Protein AF-G5KD10-F1 (afdb_monomer_lite)

Secondary structure (DSSP, 8-state):
--EEEESEETTTTEE--S--TTEEEEP------SSSHHHHHHHHHHHHHHHTT--TT-SEEEE-S-THHHHHHHHHHHTT-TT-EEEEPEEEEE-S-SSTT----TT-HHHHHHHHHHTTT-EEEEE-TTSPTT-EETTEEE---HHHHHHH-SEEEESS--GGGGGGGGGEE---SS---

InterPro domains:
  IPR014027 UDP-glucose/GDP-mannose dehydrogenase, C-terminal [PF03720] (93-168)
  IPR014027 UDP-glucose/GDP-mannose dehydrogenase, C-terminal [SM00984] (92-180)
  IPR036220 UDP-glucose/GDP-mannose dehydrogenase, C-terminal domain superfamily [SSF52413] (90-181)

Structure (mmCIF, N/CA/C/O backbone):
data_AF-G5KD10-F1
#
_entry.id   AF-G5KD10-F1
#
loop_
_atom_site.group_PDB
_atom_site.id
_atom_site.type_symbol
_atom_site.label_atom_id
_atom_site.label_alt_id
_atom_site.label_comp_id
_atom_site.label_asym_id
_atom_site.label_entity_id
_atom_site.label_seq_id
_atom_site.pdbx_PDB_ins_code
_atom_site.Cartn_x
_atom_site.Cartn_y
_atom_site.Cartn_z
_atom_site.occupancy
_atom_site.B_iso_or_equiv
_atom_site.auth_seq_id
_atom_site.auth_comp_id
_atom_site.auth_asym_id
_atom_site.auth_atom_id
_atom_site.pdbx_PDB_model_num
ATOM 1 N N . MET A 1 1 ? -12.403 -15.294 8.204 1.00 81.19 1 MET A N 1
ATOM 2 C CA . MET A 1 1 ? -11.644 -14.064 7.875 1.00 81.19 1 MET A CA 1
ATOM 3 C C . MET A 1 1 ? -12.345 -12.874 8.513 1.00 81.19 1 MET A C 1
ATOM 5 O O . MET A 1 1 ? -13.538 -12.724 8.297 1.00 81.19 1 MET A O 1
ATOM 9 N N . SER A 1 2 ? -11.637 -12.056 9.295 1.00 90.06 2 SER A N 1
ATOM 10 C CA . SER A 1 2 ? -12.196 -10.859 9.950 1.00 90.06 2 SER A CA 1
ATOM 11 C C . SER A 1 2 ? -11.632 -9.597 9.301 1.00 90.06 2 SER A C 1
ATOM 13 O O . SER A 1 2 ? -10.422 -9.494 9.115 1.00 90.06 2 SER A O 1
ATOM 15 N N . VAL A 1 3 ? -12.483 -8.622 8.967 1.00 91.38 3 VAL A N 1
ATOM 16 C CA . VAL A 1 3 ? -12.063 -7.360 8.338 1.00 91.38 3 VAL A CA 1
ATOM 17 C C . VAL A 1 3 ? -12.277 -6.196 9.296 1.00 91.38 3 VAL A C 1
ATOM 19 O O . VAL A 1 3 ? -13.398 -5.739 9.514 1.00 91.38 3 VAL A O 1
ATOM 22 N N . PHE A 1 4 ? -11.189 -5.660 9.841 1.00 92.62 4 PHE A N 1
ATOM 23 C CA . PHE A 1 4 ? -11.236 -4.455 10.662 1.00 92.62 4 PHE A CA 1
ATOM 24 C C . PHE A 1 4 ? -11.225 -3.208 9.774 1.00 92.62 4 PHE A C 1
ATOM 26 O O . PHE A 1 4 ? -10.320 -3.007 8.968 1.00 92.62 4 PHE A O 1
ATOM 33 N N . SER A 1 5 ? -12.228 -2.339 9.915 1.00 91.88 5 SER A N 1
ATOM 34 C CA . SER A 1 5 ? -12.336 -1.117 9.108 1.00 91.88 5 SER A CA 1
ATOM 35 C C . SER A 1 5 ? -12.814 0.063 9.944 1.00 91.88 5 SER A C 1
ATOM 37 O O . SER A 1 5 ? -13.521 -0.104 10.933 1.00 91.88 5 SER A O 1
ATOM 39 N N . SER A 1 6 ? -12.443 1.280 9.557 1.00 91.88 6 SER A N 1
ATOM 40 C CA . SER A 1 6 ? -12.951 2.489 10.207 1.00 91.88 6 SER A CA 1
ATOM 41 C C . SER A 1 6 ? -14.457 2.650 9.948 1.00 91.88 6 SER A C 1
ATOM 43 O O . SER A 1 6 ? -14.947 2.458 8.825 1.00 91.88 6 SER A O 1
ATOM 45 N N . ASP A 1 7 ? -15.192 3.050 10.989 1.00 94.06 7 ASP A N 1
ATOM 46 C CA . ASP A 1 7 ? -16.590 3.480 10.888 1.00 94.06 7 ASP A CA 1
ATOM 47 C C . ASP A 1 7 ? -16.755 4.785 10.092 1.00 94.06 7 ASP A C 1
ATOM 49 O O . ASP A 1 7 ? -17.872 5.130 9.720 1.00 94.06 7 ASP A O 1
ATOM 53 N N . PHE A 1 8 ? -15.673 5.506 9.792 1.00 93.50 8 PHE A N 1
ATOM 54 C CA . PHE A 1 8 ? -15.666 6.755 9.041 1.00 93.50 8 PHE A CA 1
ATOM 55 C C . PHE A 1 8 ? -15.058 6.562 7.646 1.00 93.50 8 PHE A C 1
ATOM 57 O O . PHE A 1 8 ? -13.920 6.132 7.471 1.00 93.50 8 PHE A O 1
ATOM 64 N N . ARG A 1 9 ? -15.808 6.918 6.600 1.00 88.75 9 ARG A N 1
ATOM 65 C CA . ARG A 1 9 ? -15.369 6.769 5.207 1.00 88.75 9 ARG A CA 1
ATOM 66 C C . ARG A 1 9 ? -14.466 7.931 4.805 1.00 88.75 9 ARG A C 1
ATOM 68 O O . ARG A 1 9 ? -14.931 9.059 4.669 1.00 88.75 9 ARG A O 1
ATOM 75 N N . HIS A 1 10 ? -13.195 7.644 4.526 1.00 82.75 10 HIS A N 1
ATOM 76 C CA . HIS A 1 10 ? -12.193 8.655 4.168 1.00 82.75 10 HIS A CA 1
ATOM 77 C C . HIS A 1 10 ? -12.502 9.441 2.886 1.00 82.75 10 HIS A C 1
ATOM 79 O O . HIS A 1 10 ? -12.165 10.624 2.830 1.00 82.75 10 HIS A O 1
ATOM 85 N N . ILE A 1 11 ? -13.131 8.802 1.890 1.00 81.25 11 ILE A N 1
ATOM 86 C CA . ILE A 1 11 ? -13.514 9.425 0.611 1.00 81.25 11 ILE A CA 1
ATOM 87 C C . ILE A 1 11 ? -14.836 10.185 0.772 1.00 81.25 11 ILE A C 1
ATOM 89 O O . ILE A 1 11 ? -14.880 11.389 0.564 1.00 81.25 11 ILE A O 1
ATOM 93 N N . LYS A 1 12 ? -15.894 9.505 1.237 1.00 89.31 12 LYS A N 1
ATOM 94 C CA . LYS A 1 12 ? -17.251 10.073 1.379 1.00 89.31 12 LYS A CA 1
ATOM 95 C C . LYS A 1 12 ? -17.443 10.998 2.594 1.00 89.31 12 LYS A C 1
ATOM 97 O O . LYS A 1 12 ? -18.571 11.408 2.845 1.00 89.31 12 LYS A O 1
ATOM 102 N N . LYS A 1 13 ? -16.404 11.218 3.410 1.00 89.19 13 LYS A N 1
ATOM 103 C CA . LYS A 1 13 ? -16.403 12.035 4.646 1.00 89.19 13 LYS A CA 1
ATOM 104 C C . LYS A 1 13 ? -17.622 11.823 5.552 1.00 89.19 13 LYS A C 1
ATOM 106 O O . LYS A 1 13 ? -18.168 12.756 6.125 1.00 89.19 13 LYS A O 1
ATOM 111 N N . SER A 1 14 ? -18.061 10.577 5.683 1.00 93.69 14 SER A N 1
ATOM 112 C CA . SER A 1 14 ? -19.304 10.226 6.375 1.00 93.69 14 SER A CA 1
ATOM 113 C C . SER A 1 14 ? -19.153 8.915 7.122 1.00 93.69 14 SER A C 1
ATOM 115 O O . SER A 1 14 ? -18.395 8.034 6.704 1.00 93.69 14 SER A O 1
ATOM 117 N N . LYS A 1 15 ? -19.897 8.763 8.220 1.00 93.25 15 LYS A N 1
ATOM 118 C CA . LYS A 1 15 ? -19.935 7.497 8.950 1.00 93.25 15 LYS A CA 1
ATOM 119 C C . LYS A 1 15 ? -20.678 6.420 8.163 1.00 93.25 15 LYS A C 1
ATOM 121 O O . LYS A 1 15 ? -21.615 6.700 7.414 1.00 93.25 15 LYS A O 1
ATOM 126 N N . ARG A 1 16 ? -20.228 5.180 8.319 1.00 91.12 16 ARG A N 1
ATOM 127 C CA . ARG A 1 16 ? -20.924 3.987 7.850 1.00 91.12 16 ARG A CA 1
ATOM 128 C C . ARG A 1 16 ? -22.185 3.801 8.693 1.00 91.12 16 ARG A C 1
ATOM 130 O O . ARG A 1 16 ? -22.164 4.022 9.901 1.00 91.12 16 ARG A O 1
ATOM 137 N N . LYS A 1 17 ? -23.271 3.403 8.035 1.00 83.31 17 LYS A N 1
ATOM 138 C CA . LYS A 1 17 ? -24.519 2.969 8.664 1.00 83.31 17 LYS A CA 1
ATOM 139 C C . LYS A 1 17 ? -24.700 1.487 8.330 1.00 83.31 17 LYS A C 1
ATOM 141 O O . LYS A 1 17 ? -24.404 1.097 7.202 1.00 83.31 17 LYS A O 1
ATOM 146 N N . GLY A 1 18 ? -25.154 0.694 9.296 1.00 81.50 18 GLY A N 1
ATOM 147 C CA . GLY A 1 18 ? -25.425 -0.736 9.117 1.00 81.50 18 GLY A CA 1
ATOM 148 C C . GLY A 1 18 ? -24.262 -1.671 9.465 1.00 81.50 18 GLY A C 1
ATOM 149 O O . GLY A 1 18 ? -23.123 -1.249 9.681 1.00 81.50 18 GLY A O 1
ATOM 150 N N . LYS A 1 19 ? -24.589 -2.963 9.543 1.00 84.25 19 LYS A N 1
ATOM 151 C CA . LYS A 1 19 ? -23.636 -4.065 9.713 1.00 84.25 19 LYS A CA 1
ATOM 152 C C . LYS A 1 19 ? -23.255 -4.613 8.336 1.00 84.25 19 LYS A C 1
ATOM 154 O O . LYS A 1 19 ? -24.039 -4.529 7.396 1.00 84.25 19 LYS A O 1
ATOM 159 N N . LYS A 1 20 ? -22.047 -5.157 8.220 1.00 88.88 20 LYS A N 1
ATOM 160 C CA . LYS A 1 20 ? -21.610 -5.930 7.055 1.00 88.88 20 LYS A CA 1
ATOM 161 C C . LYS A 1 20 ? -20.964 -7.205 7.578 1.00 88.88 20 LYS A C 1
ATOM 163 O O . LYS A 1 20 ? -20.194 -7.140 8.534 1.00 88.88 20 LYS A O 1
ATOM 168 N N . GLU A 1 21 ? -21.314 -8.334 6.983 1.00 88.69 21 GLU A N 1
ATOM 169 C CA . GLU A 1 21 ? -20.807 -9.642 7.389 1.00 88.69 21 GLU A CA 1
ATOM 170 C C . GLU A 1 21 ? -19.273 -9.663 7.384 1.00 88.69 21 GLU A C 1
ATOM 172 O O . GLU A 1 21 ? -18.654 -9.085 6.492 1.00 88.69 21 GLU A O 1
ATOM 177 N N . HIS A 1 22 ? -18.667 -10.250 8.419 1.00 89.69 22 HIS A N 1
ATOM 178 C CA . HIS A 1 22 ? -17.216 -10.284 8.672 1.00 89.69 22 HIS A CA 1
ATOM 179 C C . HIS A 1 22 ? -16.515 -8.930 8.905 1.00 89.69 22 HIS A C 1
ATOM 181 O O . HIS A 1 22 ? -15.317 -8.909 9.197 1.00 89.69 22 HIS A O 1
ATOM 187 N N . PHE A 1 23 ? -17.216 -7.793 8.814 1.00 92.19 23 PHE A N 1
ATOM 188 C CA . PHE A 1 23 ? -16.632 -6.475 9.070 1.00 92.19 23 PHE A CA 1
ATOM 189 C C . PHE A 1 23 ? -16.806 -6.055 10.529 1.00 92.19 23 PHE A C 1
ATOM 191 O O . PHE A 1 23 ? -17.917 -5.939 11.044 1.00 92.19 23 PHE A O 1
ATOM 198 N N . ILE A 1 24 ? -15.692 -5.699 11.161 1.00 92.81 24 ILE A N 1
ATOM 199 C CA . ILE A 1 24 ? -15.653 -5.087 12.485 1.00 92.81 24 ILE A CA 1
ATOM 200 C C . ILE A 1 24 ? -15.351 -3.600 12.298 1.00 92.81 24 ILE A C 1
ATOM 202 O O . ILE A 1 24 ? -14.222 -3.202 11.995 1.00 92.81 24 ILE A O 1
ATOM 206 N N . PHE A 1 25 ? -16.375 -2.759 12.468 1.00 93.50 25 PHE A N 1
ATOM 207 C CA . PHE A 1 25 ? -16.219 -1.311 12.355 1.00 93.50 25 PHE A CA 1
ATOM 208 C C . PHE A 1 25 ? -15.697 -0.697 13.658 1.00 93.50 25 PHE A C 1
ATOM 210 O O . PHE A 1 25 ? -16.360 -0.723 14.695 1.00 93.50 25 PHE A O 1
ATOM 217 N N . VAL A 1 26 ? -14.503 -0.109 13.598 1.00 93.44 26 VAL A N 1
ATOM 218 C CA . VAL A 1 26 ? -13.859 0.575 14.724 1.00 93.44 26 VAL A CA 1
ATOM 219 C C . VAL A 1 26 ? -14.222 2.056 14.697 1.00 93.44 26 VAL A C 1
ATOM 221 O O . VAL A 1 26 ? -14.088 2.718 13.666 1.00 93.44 26 VAL A O 1
ATOM 224 N N . LYS A 1 27 ? -14.664 2.583 15.845 1.00 93.25 27 LYS A N 1
ATOM 225 C CA . LYS A 1 27 ? -15.043 3.994 15.996 1.00 93.25 27 LYS A CA 1
ATOM 226 C C . LYS A 1 27 ? -13.830 4.912 15.855 1.00 93.25 27 LYS A C 1
ATOM 228 O O . LYS A 1 27 ? -12.862 4.807 16.606 1.00 93.25 27 LYS A O 1
ATOM 233 N N . THR A 1 28 ? -13.917 5.874 14.949 1.00 91.94 28 THR A N 1
ATOM 234 C CA . THR A 1 28 ? -12.833 6.807 14.623 1.00 91.94 28 THR A CA 1
ATOM 235 C C . THR A 1 28 ? -13.313 8.255 14.610 1.00 91.94 28 THR A C 1
ATOM 237 O O . THR A 1 28 ? -14.507 8.541 14.487 1.00 91.94 28 THR A O 1
ATOM 240 N N . LYS A 1 29 ? -12.378 9.199 14.783 1.00 90.50 29 LYS A N 1
ATOM 241 C CA . LYS A 1 29 ? -12.700 10.632 14.749 1.00 90.50 29 LYS A CA 1
ATOM 242 C C . LYS A 1 29 ? -12.997 11.060 13.302 1.00 90.50 29 LYS A C 1
ATOM 244 O O . LYS A 1 29 ? -12.183 10.756 12.422 1.00 90.50 29 LYS A O 1
ATOM 249 N N . PRO A 1 30 ? -14.113 11.758 13.033 1.00 93.19 30 PRO A N 1
ATOM 250 C CA . PRO A 1 30 ? -14.378 12.304 11.709 1.00 93.19 30 PRO A CA 1
ATOM 251 C C . PRO A 1 30 ? -13.386 13.425 11.380 1.00 93.19 30 PRO A C 1
ATOM 253 O O . PRO A 1 30 ? -12.870 14.105 12.265 1.00 93.19 30 PRO A O 1
ATOM 256 N N . TYR A 1 31 ? -13.117 13.615 10.092 1.00 91.00 31 TYR A N 1
ATOM 257 C CA . TYR A 1 31 ? -12.281 14.702 9.591 1.00 91.00 31 TYR A CA 1
ATOM 258 C C . TYR A 1 31 ? -12.670 15.048 8.151 1.00 91.00 31 TYR A C 1
ATOM 260 O O . TYR A 1 31 ? -13.089 14.174 7.395 1.00 91.00 31 TYR A O 1
ATOM 268 N N . ILE A 1 32 ? -12.486 16.307 7.751 1.00 88.38 32 ILE A N 1
ATOM 269 C CA . ILE A 1 32 ? -12.867 16.790 6.413 1.00 88.38 32 ILE A CA 1
ATOM 270 C C . ILE A 1 32 ? -11.629 16.940 5.520 1.00 88.38 32 ILE A C 1
ATOM 272 O O . ILE A 1 32 ? -11.548 16.329 4.454 1.00 88.38 32 ILE A O 1
ATOM 276 N N . LYS A 1 33 ? -10.611 17.675 5.986 1.00 80.69 33 LYS A N 1
ATOM 277 C CA . LYS A 1 33 ? -9.397 17.968 5.210 1.00 80.69 33 LYS A CA 1
ATOM 278 C C . LYS A 1 33 ? -8.554 16.717 4.949 1.00 80.69 33 LYS A C 1
ATOM 280 O O . LYS A 1 33 ? -8.308 15.910 5.850 1.00 80.69 33 LYS A O 1
ATOM 285 N N . ASN A 1 34 ? -8.047 16.595 3.723 1.00 69.81 34 ASN A N 1
ATOM 286 C CA . ASN A 1 34 ? -7.160 15.499 3.330 1.00 69.81 34 ASN A CA 1
ATOM 287 C C . ASN A 1 34 ? -5.783 15.585 4.004 1.00 69.81 34 ASN A C 1
ATOM 289 O O . ASN A 1 34 ? -5.173 14.550 4.227 1.00 69.81 34 ASN A O 1
ATOM 293 N N . LEU A 1 35 ? -5.311 16.758 4.415 1.00 74.38 35 LEU A N 1
ATOM 294 C CA . LEU A 1 35 ? -4.107 16.887 5.236 1.00 74.38 35 LEU A CA 1
ATOM 295 C C . LEU A 1 35 ? -4.461 17.676 6.498 1.00 74.38 35 LEU A C 1
ATOM 297 O O . LEU A 1 35 ? -4.797 18.853 6.421 1.00 74.38 35 LEU A O 1
ATOM 301 N N . SER A 1 36 ? -4.506 16.997 7.646 1.00 82.94 36 SER A N 1
ATOM 302 C CA . SER A 1 36 ? -4.819 17.617 8.939 1.00 82.94 36 SER A CA 1
ATOM 303 C C . SER A 1 36 ? -4.353 16.757 10.112 1.00 82.94 36 SER A C 1
ATOM 305 O O . SER A 1 36 ? -4.295 15.528 10.007 1.00 82.94 36 SER A O 1
ATOM 307 N N . LEU A 1 37 ? -4.105 17.398 11.258 1.00 84.56 37 LEU A N 1
ATOM 308 C CA . LEU A 1 37 ? -3.853 16.709 12.528 1.00 84.56 37 LEU A CA 1
ATOM 309 C C . LEU A 1 37 ? -5.032 15.815 12.932 1.00 84.56 37 LEU A C 1
ATOM 311 O O . LEU A 1 37 ? -4.827 14.712 13.429 1.00 84.56 37 LEU A O 1
ATOM 315 N N . ALA A 1 38 ? -6.268 16.236 12.645 1.00 88.06 38 ALA A N 1
ATOM 316 C CA . ALA A 1 38 ? -7.463 15.428 12.882 1.00 88.06 38 ALA A CA 1
ATOM 317 C C . ALA A 1 38 ? -7.444 14.112 12.083 1.00 88.06 38 ALA A C 1
ATOM 319 O O . ALA A 1 38 ? -7.748 13.056 12.640 1.00 88.06 38 ALA A O 1
ATOM 320 N N . ARG A 1 39 ? -7.027 14.149 10.805 1.00 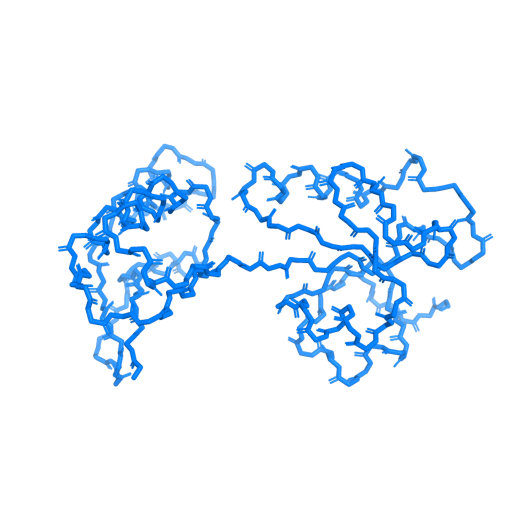87.19 39 ARG A N 1
ATOM 321 C CA . ARG A 1 39 ? -6.838 12.939 9.984 1.00 87.19 39 ARG A CA 1
ATOM 322 C C . ARG A 1 39 ? -5.785 12.019 10.595 1.00 87.19 39 ARG A C 1
ATOM 324 O O . ARG A 1 39 ? -6.053 10.833 10.764 1.00 87.19 39 ARG A O 1
ATOM 331 N N . LEU A 1 40 ? -4.617 12.566 10.937 1.00 82.56 40 LEU A N 1
ATOM 332 C CA . LEU A 1 40 ? -3.524 11.795 11.537 1.00 82.56 40 LEU A CA 1
ATOM 333 C C . LEU A 1 40 ? -3.962 11.153 12.861 1.00 82.56 40 LEU A C 1
ATOM 335 O O . LEU A 1 40 ? -3.789 9.955 13.053 1.00 82.56 40 LEU A O 1
ATOM 339 N N . SER A 1 41 ? -4.623 11.918 13.732 1.00 87.94 41 SER A N 1
ATOM 340 C CA . SER A 1 41 ? -5.167 11.432 15.005 1.00 87.94 41 SER A CA 1
ATOM 341 C C . SER A 1 41 ? -6.216 10.332 14.810 1.00 87.94 41 SER A C 1
ATOM 343 O O . SER A 1 41 ? -6.212 9.338 15.537 1.00 87.94 41 SER A O 1
ATOM 345 N N . SER A 1 42 ? -7.090 10.474 13.808 1.00 90.81 42 SER A N 1
ATOM 346 C CA . SER A 1 42 ? -8.095 9.465 13.458 1.00 90.81 42 SER A CA 1
ATOM 347 C C . SER A 1 42 ? -7.450 8.139 13.040 1.00 90.81 42 SER A C 1
ATOM 349 O O . SER A 1 42 ? -7.820 7.087 13.561 1.00 90.81 42 SER A O 1
ATOM 351 N N . HIS A 1 43 ? -6.427 8.191 12.179 1.00 88.00 43 HIS A N 1
ATOM 352 C CA . HIS A 1 43 ? -5.670 7.014 11.733 1.00 88.00 43 HIS A CA 1
ATOM 353 C C . HIS A 1 43 ? -4.886 6.351 12.866 1.00 88.00 43 HIS A C 1
ATOM 355 O O . HIS A 1 43 ? -4.970 5.135 13.031 1.00 88.00 43 HIS A O 1
ATOM 361 N N . SER A 1 44 ? -4.200 7.129 13.705 1.00 86.12 44 SER A N 1
ATOM 362 C CA . SER A 1 44 ? -3.479 6.590 14.864 1.00 86.12 44 SER A CA 1
ATOM 363 C C . SER A 1 44 ? -4.418 5.964 15.900 1.00 86.12 44 SER A C 1
ATOM 365 O O . SER A 1 44 ? -4.083 4.945 16.504 1.00 86.12 44 SER A O 1
ATOM 367 N N . LYS A 1 45 ? -5.611 6.543 16.112 1.00 91.00 45 LYS A N 1
ATOM 368 C CA . LYS A 1 45 ? -6.637 5.949 16.983 1.00 91.00 45 LYS A CA 1
ATOM 369 C C . LYS A 1 45 ? -7.150 4.632 16.412 1.00 91.00 45 LYS A C 1
ATOM 371 O O . LYS A 1 45 ? -7.214 3.659 17.153 1.00 91.00 45 LYS A O 1
ATOM 376 N N . PHE A 1 46 ? -7.474 4.603 15.119 1.00 93.19 46 PHE A N 1
ATOM 377 C CA . PHE A 1 46 ? -7.904 3.383 14.440 1.00 93.19 46 PHE A CA 1
ATOM 378 C C . PHE A 1 46 ? -6.887 2.258 14.627 1.00 93.19 46 PHE A C 1
ATOM 380 O O . PHE A 1 46 ? -7.250 1.196 15.116 1.00 93.19 46 PHE A O 1
ATOM 387 N N . ALA A 1 47 ? -5.615 2.523 14.317 1.00 90.38 47 ALA A N 1
ATOM 388 C CA . ALA A 1 47 ? -4.544 1.547 14.462 1.00 90.38 47 ALA A CA 1
ATOM 389 C C . ALA A 1 47 ? -4.474 0.979 15.882 1.00 90.38 47 ALA A C 1
ATOM 391 O O . ALA A 1 47 ? -4.558 -0.230 16.077 1.00 90.38 47 ALA A O 1
ATOM 392 N N . ARG A 1 48 ? -4.399 1.854 16.888 1.00 91.88 48 ARG A N 1
ATOM 393 C CA . ARG A 1 48 ? -4.342 1.441 18.293 1.00 91.88 48 ARG A CA 1
ATOM 394 C C . ARG A 1 48 ? -5.543 0.583 18.693 1.00 91.88 48 ARG A C 1
ATOM 396 O O . ARG A 1 48 ? -5.377 -0.424 19.368 1.00 91.88 48 ARG A O 1
ATOM 403 N N . ASP A 1 49 ? -6.743 0.991 18.296 1.00 94.50 49 ASP A N 1
ATOM 404 C CA . ASP A 1 49 ? -7.980 0.324 18.699 1.00 94.50 49 ASP A CA 1
ATOM 405 C C . ASP A 1 49 ? -8.183 -1.015 17.966 1.00 94.50 49 ASP A C 1
ATOM 407 O O . ASP A 1 49 ? -8.796 -1.913 18.537 1.00 94.50 49 ASP A O 1
ATOM 411 N N . VAL A 1 50 ? -7.656 -1.176 16.744 1.00 93.81 50 VAL A N 1
ATOM 412 C CA . VAL A 1 50 ? -7.607 -2.472 16.043 1.00 93.81 50 VAL A CA 1
ATOM 413 C C . VAL A 1 50 ? -6.656 -3.421 16.756 1.00 93.81 50 VAL A C 1
ATOM 415 O O . VAL A 1 50 ? -7.077 -4.495 17.165 1.00 93.81 50 VAL A O 1
ATOM 418 N N . PHE A 1 51 ? -5.402 -3.017 16.973 1.00 92.81 51 PHE A N 1
ATOM 419 C CA . PHE A 1 51 ? -4.391 -3.899 17.568 1.00 92.81 51 PHE A CA 1
ATOM 420 C C . PHE A 1 51 ? -4.684 -4.271 19.028 1.00 92.81 51 PHE A C 1
ATOM 422 O O . PHE A 1 51 ? -4.250 -5.322 19.478 1.00 92.81 51 PHE A O 1
ATOM 429 N N . LYS A 1 52 ? -5.479 -3.471 19.751 1.00 92.56 52 LYS A N 1
ATOM 430 C CA . LYS A 1 52 ? -6.026 -3.844 21.069 1.00 92.56 52 LYS A CA 1
ATOM 431 C C . LYS A 1 52 ? -7.059 -4.975 21.026 1.00 92.56 52 LYS A C 1
ATOM 433 O O . LYS A 1 52 ? -7.339 -5.559 22.063 1.00 92.56 52 LYS A O 1
ATOM 438 N N . ARG A 1 53 ? -7.689 -5.209 19.874 1.00 92.00 53 ARG A N 1
ATOM 439 C CA . ARG A 1 53 ? -8.742 -6.220 19.684 1.00 92.00 53 ARG A CA 1
ATOM 440 C C . ARG A 1 53 ? -8.228 -7.508 19.052 1.00 92.00 53 ARG A C 1
ATOM 442 O O . ARG A 1 53 ? -8.993 -8.459 18.965 1.00 92.00 53 ARG A O 1
ATOM 449 N N . LEU A 1 54 ? -6.996 -7.510 18.554 1.00 92.12 54 LEU A N 1
ATOM 450 C CA . LEU A 1 54 ? -6.380 -8.709 18.007 1.00 92.12 54 LEU A CA 1
ATOM 451 C C . LEU A 1 54 ? -5.881 -9.568 19.167 1.00 92.12 54 LEU A C 1
ATOM 453 O O . LEU A 1 54 ? -5.135 -9.086 20.017 1.00 92.12 54 LEU A O 1
ATOM 457 N N . ASP A 1 55 ? -6.293 -10.826 19.185 1.00 88.50 55 ASP A N 1
ATOM 458 C CA . ASP A 1 55 ? -5.694 -11.873 20.011 1.00 88.50 55 ASP A CA 1
ATOM 459 C C . ASP A 1 55 ? -4.578 -12.583 19.225 1.00 88.50 55 ASP A C 1
ATOM 461 O O . ASP A 1 55 ? -4.273 -12.200 18.097 1.00 88.50 55 ASP A O 1
ATOM 465 N N . SER A 1 56 ? -3.945 -13.597 19.810 1.00 86.06 56 SER A N 1
ATOM 466 C CA . SER A 1 56 ? -2.845 -14.357 19.198 1.00 86.06 56 SER A CA 1
ATOM 467 C C . SER A 1 56 ? -3.302 -15.421 18.188 1.00 86.06 56 SER A C 1
ATOM 469 O O . SER A 1 56 ? -2.465 -16.167 17.688 1.00 86.06 56 SER A O 1
ATOM 471 N N . SER A 1 57 ? -4.601 -15.522 17.879 1.00 89.88 57 SER A N 1
ATOM 472 C CA . SER A 1 57 ? -5.140 -16.590 17.015 1.00 89.88 57 SER A CA 1
ATOM 473 C C . SER A 1 57 ? -4.884 -16.378 15.520 1.00 89.88 57 SER A C 1
ATOM 475 O O . SER A 1 57 ? -5.153 -17.264 14.714 1.00 89.88 57 SER A O 1
ATOM 477 N N . TYR A 1 58 ? -4.388 -15.204 15.126 1.00 89.62 58 TYR A N 1
ATOM 478 C CA . TYR A 1 58 ? -4.204 -14.853 13.721 1.00 89.62 58 TYR A CA 1
ATOM 479 C C . TYR A 1 58 ? -2.835 -15.301 13.193 1.00 89.62 58 TYR A C 1
ATOM 481 O O . TYR A 1 58 ? -1.803 -14.779 13.612 1.00 89.62 58 TYR A O 1
ATOM 489 N N . ASP A 1 59 ? -2.825 -16.167 12.179 1.00 91.31 59 ASP A N 1
ATOM 490 C CA . ASP A 1 59 ? -1.597 -16.540 11.454 1.00 91.31 59 ASP A CA 1
ATOM 491 C C . ASP A 1 59 ? -1.148 -15.463 10.455 1.00 91.31 59 ASP A C 1
ATOM 493 O O . ASP A 1 59 ? 0.035 -15.330 10.138 1.00 91.31 59 ASP A O 1
ATOM 497 N N . LEU A 1 60 ? -2.094 -14.664 9.949 1.00 89.19 60 LEU A N 1
ATOM 498 C CA . LEU A 1 60 ? -1.854 -13.633 8.942 1.00 89.19 60 LEU A CA 1
ATOM 499 C C . LEU A 1 60 ? -2.642 -12.359 9.250 1.00 89.19 60 LEU A C 1
ATOM 501 O O . LEU A 1 60 ? -3.867 -12.376 9.372 1.00 89.19 60 LEU A O 1
ATOM 505 N N . ILE A 1 61 ? -1.938 -11.228 9.271 1.00 88.44 61 ILE A N 1
ATOM 506 C CA . ILE A 1 61 ? -2.527 -9.889 9.315 1.00 88.44 61 ILE A CA 1
ATOM 507 C C . ILE A 1 61 ? -2.123 -9.136 8.049 1.00 88.44 61 ILE A C 1
ATOM 509 O O . ILE A 1 61 ? -0.950 -8.817 7.843 1.00 88.44 61 ILE A O 1
ATOM 513 N N . TRP A 1 62 ? -3.112 -8.810 7.219 1.00 87.31 62 TRP A N 1
ATOM 514 C CA . TRP A 1 62 ? -2.935 -7.982 6.027 1.00 87.31 62 TRP A CA 1
ATOM 515 C C . TRP A 1 62 ? -3.468 -6.568 6.278 1.00 87.31 62 TRP A C 1
ATOM 517 O O . TRP A 1 62 ? -4.622 -6.373 6.665 1.00 87.31 62 TRP A O 1
ATOM 527 N N . ILE A 1 63 ? -2.603 -5.572 6.097 1.00 84.25 63 ILE A N 1
ATOM 528 C CA . ILE A 1 63 ? -2.846 -4.180 6.464 1.00 84.25 63 ILE A CA 1
ATOM 529 C C . ILE A 1 63 ? -3.033 -3.321 5.208 1.00 84.25 63 ILE A C 1
ATOM 531 O O . ILE A 1 63 ? -2.062 -2.990 4.530 1.00 84.25 63 ILE A O 1
ATOM 535 N N . LEU A 1 64 ? -4.285 -2.910 4.971 1.00 75.94 64 LEU A N 1
ATOM 536 C CA . LEU A 1 64 ? -4.722 -2.064 3.855 1.00 75.94 64 LEU A CA 1
ATOM 537 C C . LEU A 1 64 ? -5.147 -0.676 4.374 1.00 75.94 64 LEU A C 1
ATOM 539 O O . LEU A 1 64 ? -6.280 -0.515 4.820 1.00 75.94 64 LEU A O 1
ATOM 543 N N . LEU A 1 65 ? -4.234 0.301 4.396 1.00 67.25 65 LEU A N 1
ATOM 544 C CA . LEU A 1 65 ? -4.382 1.747 4.720 1.00 67.25 65 LEU A CA 1
ATOM 545 C C . LEU A 1 65 ? -2.955 2.344 4.757 1.00 67.25 65 LEU A C 1
ATOM 547 O O . LEU A 1 65 ? -2.032 1.541 4.810 1.00 67.25 65 LEU A O 1
ATOM 551 N N . PRO A 1 66 ? -2.709 3.682 4.743 1.00 61.91 66 PRO A N 1
ATOM 552 C CA . PRO A 1 66 ? -1.340 4.216 4.736 1.00 61.91 66 PRO A CA 1
ATOM 553 C C . PRO A 1 66 ? -0.530 3.583 5.878 1.00 61.91 66 PRO A C 1
ATOM 555 O O . PRO A 1 66 ? -0.807 3.900 7.045 1.00 61.91 66 PRO A O 1
ATOM 558 N N . PRO A 1 67 ? 0.412 2.671 5.563 1.00 59.84 67 PRO A N 1
ATOM 559 C CA . PRO A 1 67 ? 0.944 1.744 6.552 1.00 59.84 67 PRO A CA 1
ATOM 560 C C . PRO A 1 67 ? 1.563 2.444 7.750 1.00 5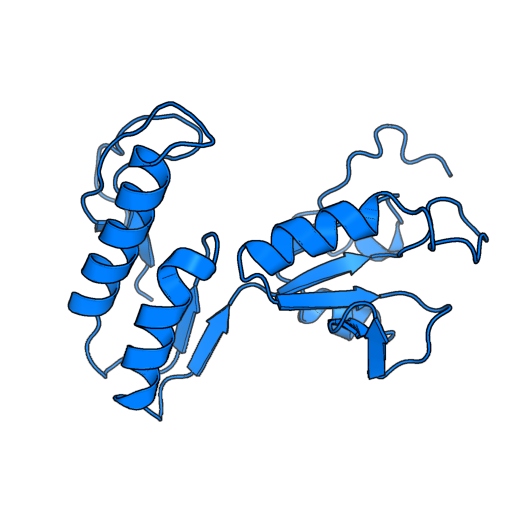9.84 67 PRO A C 1
ATOM 562 O O . PRO A 1 67 ? 1.440 1.946 8.859 1.00 59.84 67 PRO A O 1
ATOM 565 N N . ASN A 1 68 ? 2.127 3.640 7.571 1.00 62.34 68 ASN A N 1
ATOM 566 C CA . ASN A 1 68 ? 2.743 4.433 8.635 1.00 62.34 68 ASN A CA 1
ATOM 567 C C . ASN A 1 68 ? 1.971 4.467 9.953 1.00 62.34 68 ASN A C 1
ATOM 569 O O . ASN A 1 68 ? 2.569 4.338 11.016 1.00 62.34 68 ASN A O 1
ATOM 573 N N . SER A 1 69 ? 0.652 4.677 9.905 1.00 70.88 69 SER A N 1
ATOM 574 C CA . SER A 1 69 ? -0.147 4.788 11.132 1.00 70.88 69 SER A CA 1
ATOM 575 C C . SER A 1 69 ? -0.315 3.447 11.850 1.00 70.88 69 SER A C 1
ATOM 577 O O . SER A 1 69 ? -0.635 3.429 13.035 1.00 70.88 69 SER A O 1
ATOM 579 N N . LEU A 1 70 ? -0.108 2.342 11.135 1.00 76.06 70 LEU A N 1
ATOM 580 C CA . LEU A 1 70 ? -0.304 0.966 11.579 1.00 76.06 70 LEU A CA 1
ATOM 581 C C . LEU A 1 70 ? 1.027 0.244 11.852 1.00 76.06 70 LEU A C 1
ATOM 583 O O . LEU A 1 70 ? 1.032 -0.672 12.665 1.00 76.06 70 LEU A O 1
ATOM 587 N N . VAL A 1 71 ? 2.145 0.678 11.254 1.00 72.19 71 VAL A N 1
ATOM 588 C CA . VAL A 1 71 ? 3.462 0.009 11.315 1.00 72.19 71 VAL A CA 1
ATOM 589 C C . VAL A 1 71 ? 3.926 -0.229 12.748 1.00 72.19 71 VAL A C 1
ATOM 591 O O . VAL A 1 71 ? 4.201 -1.368 13.103 1.00 72.19 71 VAL A O 1
ATOM 594 N N . ASN A 1 72 ? 3.954 0.798 13.602 1.00 74.81 72 ASN A N 1
ATOM 595 C CA . ASN A 1 72 ? 4.456 0.626 14.972 1.00 74.81 72 ASN A CA 1
ATOM 596 C C . ASN A 1 72 ? 3.598 -0.354 15.786 1.00 74.81 72 ASN A C 1
ATOM 598 O O . ASN A 1 72 ? 4.124 -1.156 16.550 1.00 74.81 72 ASN A O 1
ATOM 602 N N . GLN A 1 73 ? 2.275 -0.316 15.605 1.00 84.00 73 GLN A N 1
ATOM 603 C CA . GLN A 1 73 ? 1.368 -1.241 16.291 1.00 84.00 73 GLN A CA 1
ATOM 604 C C . GLN A 1 73 ? 1.523 -2.671 15.756 1.00 84.00 73 GLN A C 1
ATOM 606 O O . GLN A 1 73 ? 1.564 -3.616 16.538 1.00 84.00 73 GLN A O 1
ATOM 611 N N . ALA A 1 74 ? 1.695 -2.814 14.441 1.00 83.62 74 ALA A N 1
ATOM 612 C CA . ALA A 1 74 ? 1.953 -4.081 13.774 1.00 83.62 74 ALA A CA 1
ATOM 613 C C . ALA A 1 74 ? 3.264 -4.727 14.240 1.00 83.62 74 ALA A C 1
ATOM 615 O O . ALA A 1 74 ? 3.273 -5.903 14.589 1.00 83.62 74 ALA A O 1
ATOM 616 N N . LEU A 1 75 ? 4.355 -3.960 14.317 1.00 76.50 75 LEU A N 1
ATOM 617 C CA . LEU A 1 75 ? 5.645 -4.448 14.814 1.00 76.50 75 LEU A CA 1
ATOM 618 C C . LEU A 1 75 ? 5.558 -4.879 16.281 1.00 76.50 75 LEU A C 1
ATOM 620 O O . LEU A 1 75 ? 5.987 -5.978 16.619 1.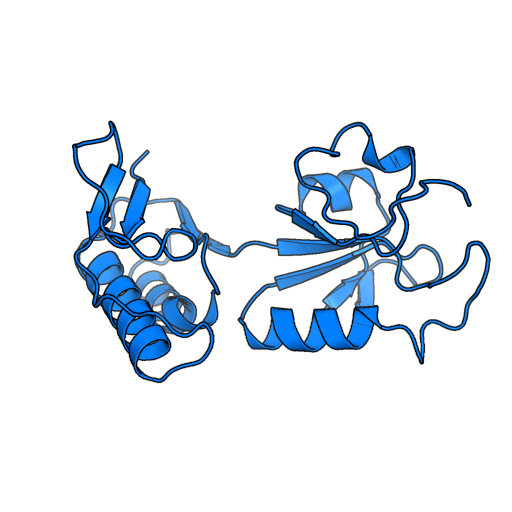00 76.50 75 LEU A O 1
ATOM 624 N N . ASN A 1 76 ? 4.934 -4.062 17.135 1.00 85.44 76 ASN A N 1
ATOM 625 C CA . ASN A 1 76 ? 4.729 -4.412 18.542 1.00 85.44 76 ASN A CA 1
ATOM 626 C C . ASN A 1 76 ? 3.900 -5.689 18.708 1.00 85.44 76 ASN A C 1
ATOM 628 O O . ASN A 1 76 ? 4.185 -6.494 19.591 1.00 85.44 76 ASN A O 1
ATOM 632 N N . TYR A 1 77 ? 2.877 -5.873 17.873 1.00 88.06 77 TYR A N 1
ATOM 633 C CA . TYR A 1 77 ? 2.075 -7.090 17.865 1.00 88.06 77 TYR A CA 1
ATOM 634 C C . TYR A 1 77 ? 2.901 -8.297 17.402 1.00 88.06 77 TYR A C 1
ATOM 636 O O . TYR A 1 77 ? 2.889 -9.321 18.077 1.00 88.06 77 TYR A O 1
ATOM 644 N N . LYS A 1 78 ? 3.675 -8.173 16.316 1.00 84.62 78 LYS A N 1
ATOM 645 C CA . LYS A 1 78 ? 4.544 -9.248 15.808 1.00 84.62 78 LYS A CA 1
ATOM 646 C C . LYS A 1 78 ? 5.608 -9.674 16.818 1.00 84.62 78 LYS A C 1
ATOM 648 O O . LYS A 1 78 ? 5.839 -10.861 16.991 1.00 84.62 78 LYS A O 1
ATOM 653 N N . ASN A 1 79 ? 6.210 -8.723 17.531 1.00 85.56 79 ASN A N 1
ATOM 654 C CA . ASN A 1 79 ? 7.212 -9.012 18.563 1.00 85.56 79 ASN A CA 1
ATOM 655 C C . ASN A 1 79 ? 6.648 -9.802 19.755 1.00 85.56 79 ASN A C 1
ATOM 657 O O . ASN A 1 79 ? 7.420 -10.352 20.532 1.00 85.56 79 ASN A O 1
ATOM 661 N N . LYS A 1 80 ? 5.321 -9.834 19.919 1.00 90.44 80 LYS A N 1
ATOM 662 C CA . LYS A 1 80 ? 4.624 -10.650 20.923 1.00 90.44 80 LYS A CA 1
ATOM 663 C C . LYS A 1 80 ? 4.025 -11.932 20.337 1.00 90.44 80 LYS A C 1
ATOM 665 O O . LYS A 1 80 ? 3.653 -12.815 21.095 1.00 90.44 80 LYS A O 1
ATOM 670 N N . ASN A 1 81 ? 3.903 -12.013 19.011 1.00 91.44 81 ASN A N 1
ATOM 671 C CA . ASN A 1 81 ? 3.219 -13.074 18.271 1.00 91.44 81 ASN A CA 1
ATOM 672 C C . ASN A 1 81 ? 4.068 -13.454 17.052 1.00 91.44 81 ASN A C 1
ATOM 674 O O . ASN A 1 81 ? 3.775 -13.071 15.918 1.00 91.44 81 ASN A O 1
ATOM 678 N N . TYR A 1 82 ? 5.180 -14.147 17.299 1.00 87.31 82 TYR A N 1
ATOM 679 C CA . TYR A 1 82 ? 6.213 -14.406 16.289 1.00 87.31 82 TYR A CA 1
ATOM 680 C C . TYR A 1 82 ? 5.716 -15.277 15.127 1.00 87.31 82 TYR A C 1
ATOM 682 O O . TYR A 1 82 ? 6.236 -15.168 14.016 1.00 87.31 82 TYR A O 1
ATOM 690 N N . HIS A 1 83 ? 4.705 -16.117 15.379 1.00 89.44 83 HIS A N 1
ATOM 691 C CA . HIS A 1 83 ? 4.052 -16.963 14.378 1.00 89.44 83 HIS A CA 1
ATOM 692 C C . HIS A 1 83 ? 3.203 -16.156 13.391 1.00 89.44 83 HIS A C 1
ATOM 694 O O . HIS A 1 83 ? 3.016 -16.585 12.255 1.00 89.44 83 HIS A O 1
ATOM 700 N N . THR A 1 84 ? 2.729 -14.968 13.777 1.00 89.25 84 THR A N 1
ATOM 701 C CA . THR A 1 84 ? 1.879 -14.150 12.915 1.00 89.25 84 THR A CA 1
ATOM 702 C C . THR A 1 84 ? 2.683 -13.466 11.809 1.00 89.25 84 THR A C 1
ATOM 704 O O . THR A 1 84 ? 3.553 -12.613 12.036 1.00 89.25 84 THR A O 1
ATOM 707 N N . LYS A 1 85 ? 2.323 -13.754 10.558 1.00 85.31 85 LYS A N 1
ATOM 708 C CA . LYS A 1 85 ? 2.842 -13.059 9.380 1.00 85.31 85 LYS A CA 1
ATOM 709 C C . LYS A 1 85 ? 2.123 -11.722 9.204 1.00 85.31 85 LYS A C 1
ATOM 711 O O . LYS A 1 85 ? 0.898 -11.653 9.191 1.00 85.31 85 LYS A O 1
ATOM 716 N N . ILE A 1 86 ? 2.886 -10.647 9.012 1.00 81.56 86 ILE A N 1
ATOM 717 C CA . ILE A 1 86 ? 2.338 -9.317 8.712 1.00 81.56 86 ILE A CA 1
ATOM 718 C C . ILE A 1 86 ? 2.661 -8.955 7.271 1.00 81.56 86 ILE A C 1
ATOM 720 O O . ILE A 1 86 ? 3.825 -8.974 6.866 1.00 81.56 86 ILE A O 1
ATOM 724 N N . VAL A 1 87 ? 1.624 -8.603 6.515 1.00 79.50 87 VAL A N 1
ATOM 725 C CA . VAL A 1 87 ? 1.725 -8.162 5.125 1.00 79.50 87 VAL A CA 1
ATOM 726 C C . VAL A 1 87 ? 1.212 -6.730 5.025 1.00 79.50 87 VAL A C 1
ATOM 728 O O . VAL A 1 87 ? 0.082 -6.423 5.405 1.00 79.50 87 VAL A O 1
ATOM 731 N N . PHE A 1 88 ? 2.064 -5.852 4.507 1.00 73.94 88 PHE A N 1
ATOM 732 C CA . PHE A 1 88 ? 1.691 -4.511 4.068 1.00 73.94 88 PHE A CA 1
ATOM 733 C C . PHE A 1 88 ? 1.572 -4.515 2.549 1.00 73.94 88 PHE A C 1
ATOM 735 O O . PHE A 1 88 ? 2.308 -5.256 1.893 1.00 73.94 88 PHE A O 1
ATOM 742 N N . ASP A 1 89 ? 0.703 -3.667 2.003 1.00 74.25 89 ASP A N 1
ATOM 743 C CA . ASP A 1 89 ? 0.563 -3.558 0.554 1.00 74.25 89 ASP A CA 1
ATOM 744 C C . ASP A 1 89 ? 1.898 -3.198 -0.108 1.00 74.25 89 ASP A C 1
ATOM 746 O O . ASP A 1 89 ? 2.578 -2.221 0.238 1.00 74.25 89 ASP A O 1
ATOM 750 N N . ILE A 1 90 ? 2.251 -4.028 -1.078 1.00 78.25 90 ILE A N 1
ATOM 751 C CA . ILE A 1 90 ? 3.329 -3.843 -2.023 1.00 78.25 90 ILE A CA 1
ATOM 752 C C . ILE A 1 90 ? 2.740 -3.104 -3.220 1.00 78.25 90 ILE A C 1
ATOM 754 O O . ILE A 1 90 ? 1.855 -3.602 -3.922 1.00 78.25 90 ILE A O 1
ATOM 758 N N . ILE A 1 91 ? 3.248 -1.899 -3.442 1.00 86.44 91 ILE A N 1
ATOM 759 C CA . ILE A 1 91 ? 2.938 -1.106 -4.621 1.00 86.44 91 ILE A CA 1
ATOM 760 C C . ILE A 1 91 ? 3.972 -1.430 -5.692 1.00 86.44 91 ILE A C 1
ATOM 762 O O . ILE A 1 91 ? 5.164 -1.168 -5.514 1.00 86.44 91 ILE A O 1
ATOM 766 N N . GLY A 1 92 ? 3.505 -1.993 -6.799 1.00 89.75 92 GLY A N 1
ATOM 767 C CA . GLY A 1 92 ? 4.293 -2.135 -8.010 1.00 89.75 92 GLY A CA 1
ATOM 768 C C . GLY A 1 92 ? 4.407 -0.793 -8.718 1.00 89.75 92 GLY A C 1
ATOM 769 O O . GLY A 1 92 ? 3.414 -0.089 -8.888 1.00 89.75 92 GLY A O 1
ATOM 770 N N . VAL A 1 93 ? 5.608 -0.426 -9.141 1.00 93.31 93 VAL A N 1
ATOM 771 C CA . VAL A 1 93 ? 5.830 0.656 -10.102 1.00 93.31 93 VAL A CA 1
ATOM 772 C C . VAL A 1 93 ? 6.206 0.008 -11.424 1.00 93.31 93 VAL A C 1
ATOM 774 O O . VAL A 1 93 ? 7.271 -0.597 -11.527 1.00 93.31 93 VAL A O 1
ATOM 777 N N . TYR A 1 94 ? 5.301 0.085 -12.398 1.00 92.44 94 TYR A N 1
ATOM 778 C CA . TYR A 1 94 ? 5.510 -0.457 -13.734 1.00 92.44 94 TYR A CA 1
ATOM 779 C C . TYR A 1 94 ? 6.136 0.619 -14.612 1.00 92.44 94 TYR A C 1
ATOM 781 O O . TYR A 1 94 ? 5.473 1.608 -14.942 1.00 92.44 94 TYR A O 1
ATOM 789 N N . ARG A 1 95 ? 7.404 0.391 -14.967 1.00 89.31 95 ARG A N 1
ATOM 790 C CA . ARG A 1 95 ? 8.290 1.293 -15.706 1.00 89.31 95 ARG A CA 1
ATOM 791 C C . ARG A 1 95 ? 8.560 2.610 -14.972 1.00 89.31 95 ARG A C 1
ATOM 793 O O . ARG A 1 95 ? 7.686 3.271 -14.410 1.00 89.31 95 ARG A O 1
ATOM 800 N N . LEU A 1 96 ? 9.821 3.012 -14.974 1.00 84.31 96 LEU A N 1
ATOM 801 C CA . LEU A 1 96 ? 10.287 4.300 -14.476 1.00 84.31 96 LEU A CA 1
ATOM 802 C C . LEU A 1 96 ? 10.296 5.361 -15.581 1.00 84.31 96 LEU A C 1
ATOM 804 O O . LEU A 1 96 ? 10.256 6.563 -15.294 1.00 84.31 96 LEU A O 1
ATOM 808 N N . THR A 1 97 ? 10.364 4.927 -16.836 1.00 73.06 97 THR A N 1
ATOM 809 C CA . THR A 1 97 ? 10.521 5.790 -18.004 1.00 73.06 97 THR A CA 1
ATOM 810 C C . THR A 1 97 ? 9.209 6.485 -18.380 1.00 73.06 97 THR A C 1
ATOM 812 O O . THR A 1 97 ? 8.104 5.976 -18.196 1.00 73.06 97 THR A O 1
ATOM 815 N N . MET A 1 98 ? 9.320 7.717 -18.888 1.00 58.81 98 MET A N 1
ATOM 816 C CA . MET A 1 98 ? 8.159 8.514 -19.311 1.00 58.81 98 MET A CA 1
ATOM 817 C C . MET A 1 98 ? 7.809 8.333 -20.795 1.00 58.81 98 MET A C 1
ATOM 819 O O . MET A 1 98 ? 6.738 8.763 -21.216 1.00 58.81 98 MET A O 1
ATOM 823 N N . LYS A 1 99 ? 8.699 7.734 -21.594 1.00 59.03 99 LYS A N 1
ATOM 824 C CA . LYS A 1 99 ? 8.537 7.482 -23.032 1.00 59.03 99 LYS A CA 1
ATOM 825 C C . LYS A 1 99 ? 9.038 6.074 -23.349 1.00 59.03 99 LYS A C 1
ATOM 827 O O . LYS A 1 99 ? 10.059 5.665 -22.791 1.00 59.03 99 LYS A O 1
ATOM 832 N N . SER A 1 100 ? 8.345 5.380 -24.247 1.00 50.28 100 SER A N 1
ATOM 833 C CA . SER A 1 100 ? 8.810 4.146 -24.881 1.00 50.28 100 SER A CA 1
ATOM 834 C C . SER A 1 100 ? 10.216 4.415 -25.458 1.00 50.28 100 SER A C 1
ATOM 836 O O . SER A 1 100 ? 10.390 5.389 -26.185 1.00 50.28 100 SER A O 1
ATOM 838 N N . ASN A 1 101 ? 11.230 3.636 -25.060 1.00 52.44 101 ASN A N 1
ATOM 839 C CA . ASN A 1 101 ? 12.649 3.761 -25.466 1.00 52.44 101 ASN A CA 1
ATOM 840 C C . ASN A 1 101 ? 13.476 4.948 -24.910 1.00 52.44 101 ASN A C 1
ATOM 842 O O . ASN A 1 101 ? 14.409 5.401 -25.567 1.00 52.44 101 ASN A O 1
ATOM 846 N N . SER A 1 102 ? 13.184 5.466 -23.711 1.00 54.09 102 SER A N 1
ATOM 847 C CA . SER A 1 102 ? 14.043 6.475 -23.056 1.00 54.09 102 SER A CA 1
ATOM 848 C C . SER A 1 102 ? 14.688 5.949 -21.776 1.00 54.09 102 SER A C 1
ATOM 850 O O . SER A 1 102 ? 13.977 5.680 -20.814 1.00 54.09 102 SER A O 1
ATOM 852 N N . ASP A 1 103 ? 16.020 5.934 -21.704 1.00 59.19 103 ASP A N 1
ATOM 853 C CA . ASP A 1 103 ? 16.781 5.569 -20.492 1.00 59.19 103 ASP A CA 1
ATOM 854 C C . ASP A 1 103 ? 16.816 6.690 -19.434 1.00 59.19 103 ASP A C 1
ATOM 856 O O . ASP A 1 103 ? 17.375 6.551 -18.344 1.00 59.19 103 ASP A O 1
ATOM 860 N N . ASN A 1 104 ? 16.194 7.839 -19.716 1.00 62.81 104 ASN A N 1
ATOM 861 C CA . ASN A 1 104 ? 16.232 9.006 -18.841 1.00 62.81 104 ASN A CA 1
ATOM 862 C C . ASN A 1 104 ? 15.046 9.038 -17.866 1.00 62.81 104 ASN A C 1
ATOM 864 O O . ASN A 1 104 ? 14.153 9.880 -17.955 1.00 62.81 104 ASN A O 1
ATOM 868 N N . PHE A 1 105 ? 15.064 8.159 -16.861 1.00 66.81 105 PHE A N 1
ATOM 869 C CA . PHE A 1 105 ? 14.127 8.234 -15.731 1.00 66.81 105 PHE A CA 1
ATOM 870 C C . PHE A 1 105 ? 14.601 9.157 -14.599 1.00 66.81 105 PHE A C 1
ATOM 872 O O . PHE A 1 105 ? 13.833 9.381 -13.664 1.00 66.81 105 PHE A O 1
ATOM 879 N N . ARG A 1 106 ? 15.812 9.742 -14.669 1.00 61.94 106 ARG A N 1
ATOM 880 C CA . ARG A 1 106 ? 16.366 10.664 -13.647 1.00 61.94 106 ARG A CA 1
ATOM 881 C C . ARG A 1 106 ? 15.458 11.860 -13.327 1.00 61.94 106 ARG A C 1
ATOM 883 O O . ARG A 1 106 ? 15.481 12.333 -12.198 1.00 61.94 106 ARG A O 1
ATOM 890 N N . GLN A 1 107 ? 14.629 12.290 -14.279 1.00 62.59 107 GLN A N 1
ATOM 891 C CA . GLN A 1 107 ? 13.647 13.373 -14.117 1.00 62.59 107 GLN A CA 1
ATOM 892 C C . GLN A 1 107 ? 12.189 12.879 -14.089 1.00 62.59 107 GLN A C 1
ATOM 894 O O . GLN A 1 107 ? 11.258 13.679 -14.150 1.00 62.59 107 GLN A O 1
ATOM 899 N N . SER A 1 108 ? 11.964 11.565 -14.001 1.00 74.31 108 SER A N 1
ATOM 900 C CA . SER A 1 108 ? 10.617 11.002 -14.066 1.00 74.31 108 SER A CA 1
ATOM 901 C C . SER A 1 108 ? 9.776 11.398 -12.852 1.00 74.31 108 SER A C 1
ATOM 903 O O . SER A 1 108 ? 10.187 11.245 -11.695 1.00 74.31 108 SER A O 1
ATOM 905 N N . SER A 1 109 ? 8.548 11.851 -13.114 1.00 78.75 109 SER A N 1
ATOM 906 C CA . SER A 1 109 ? 7.554 12.216 -12.094 1.00 78.75 109 SER A CA 1
ATOM 907 C C . SER A 1 109 ? 7.238 11.058 -11.134 1.00 78.75 109 SER A C 1
ATOM 909 O O . SER A 1 109 ? 6.839 11.287 -9.982 1.00 78.75 109 SER A O 1
ATOM 911 N N . ILE A 1 110 ? 7.489 9.817 -11.571 1.00 84.44 110 ILE A N 1
ATOM 912 C CA . ILE A 1 110 ? 7.285 8.593 -10.796 1.00 84.44 110 ILE A CA 1
ATOM 913 C C . ILE A 1 110 ? 8.149 8.548 -9.533 1.00 84.44 110 ILE A C 1
ATOM 915 O O . ILE A 1 110 ? 7.679 8.086 -8.495 1.00 84.44 110 ILE A O 1
ATOM 919 N N . GLN A 1 111 ? 9.359 9.118 -9.551 1.00 86.94 111 GLN A N 1
ATOM 920 C CA . GLN A 1 111 ? 10.235 9.131 -8.376 1.00 86.94 111 GLN A CA 1
ATOM 921 C C . GLN A 1 111 ? 9.612 9.933 -7.227 1.00 86.94 111 GLN A C 1
ATOM 923 O O . GLN A 1 111 ? 9.655 9.533 -6.062 1.00 86.94 111 GLN A O 1
ATOM 928 N N . GLY A 1 112 ? 8.961 11.055 -7.551 1.00 87.81 112 GLY A N 1
ATOM 929 C CA . GLY A 1 112 ? 8.226 11.855 -6.576 1.00 87.81 112 GLY A CA 1
ATOM 930 C C . GLY A 1 112 ? 7.033 11.096 -5.991 1.00 87.81 112 GLY A C 1
ATOM 931 O O . GLY A 1 112 ? 6.754 11.203 -4.794 1.00 87.81 112 GLY A O 1
ATOM 932 N N . VAL A 1 113 ? 6.341 10.303 -6.815 1.00 86.06 113 VAL A N 1
ATOM 933 C CA . VAL A 1 113 ? 5.259 9.417 -6.360 1.00 86.06 113 VAL A CA 1
ATOM 934 C C . VAL A 1 113 ? 5.815 8.353 -5.419 1.00 86.06 113 VAL A C 1
ATOM 936 O O . VAL A 1 113 ? 5.323 8.251 -4.295 1.00 86.06 113 VAL A O 1
ATOM 939 N N . MET A 1 114 ? 6.881 7.651 -5.817 1.00 89.31 114 MET A N 1
ATOM 940 C CA . MET A 1 114 ? 7.581 6.652 -5.006 1.00 89.31 114 MET A CA 1
ATOM 941 C C . MET A 1 114 ? 7.997 7.215 -3.649 1.00 89.31 114 MET A C 1
ATOM 943 O O . MET A 1 114 ? 7.663 6.644 -2.612 1.00 89.31 114 MET A O 1
ATOM 947 N N . LYS A 1 115 ? 8.650 8.383 -3.627 1.00 88.19 115 LYS A N 1
ATOM 948 C CA . LYS A 1 115 ? 9.048 9.053 -2.384 1.00 88.19 115 LYS A CA 1
ATOM 949 C C . LYS A 1 115 ? 7.843 9.298 -1.474 1.00 88.19 115 LYS A C 1
ATOM 951 O O . LYS A 1 115 ? 7.911 9.004 -0.284 1.00 88.19 115 LYS A O 1
ATOM 956 N N . ARG A 1 116 ? 6.721 9.786 -2.018 1.00 83.38 116 ARG A N 1
ATOM 957 C CA . ARG A 1 116 ? 5.501 10.060 -1.239 1.00 83.38 116 ARG A CA 1
ATOM 958 C C . ARG A 1 116 ? 4.836 8.791 -0.709 1.00 83.38 116 ARG A C 1
ATOM 960 O O . ARG A 1 116 ? 4.435 8.796 0.450 1.00 83.38 116 ARG A O 1
ATOM 967 N N . ILE A 1 117 ? 4.716 7.727 -1.504 1.00 79.75 117 ILE A N 1
ATOM 968 C CA . ILE A 1 117 ? 4.069 6.477 -1.058 1.00 79.75 117 ILE A CA 1
ATOM 969 C C . ILE A 1 117 ? 4.945 5.707 -0.065 1.00 79.75 117 ILE A C 1
ATOM 971 O O . ILE A 1 117 ? 4.436 5.225 0.947 1.00 79.75 117 ILE A O 1
ATOM 975 N N . LYS A 1 118 ? 6.268 5.685 -0.268 1.00 80.50 118 LYS A N 1
ATOM 976 C CA . LYS A 1 118 ? 7.221 5.100 0.685 1.00 80.50 118 LYS A CA 1
ATOM 977 C C . LYS A 1 118 ? 7.256 5.887 1.987 1.00 80.50 118 LYS A C 1
ATOM 979 O O . LYS A 1 118 ? 7.211 5.293 3.055 1.00 80.50 118 LYS A O 1
ATOM 984 N N . ALA A 1 119 ? 7.191 7.219 1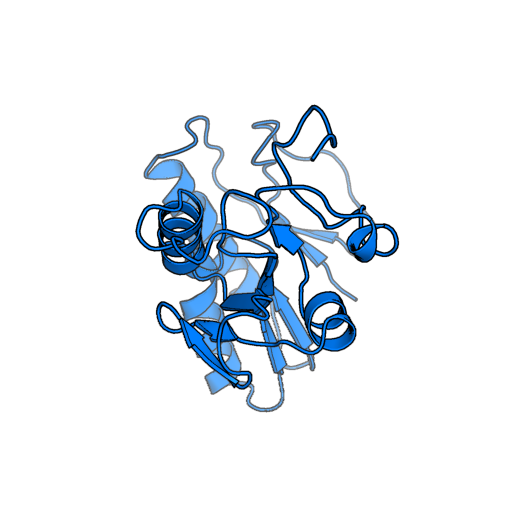.919 1.00 76.06 119 ALA A N 1
ATOM 985 C CA . ALA A 1 119 ? 7.006 8.066 3.097 1.00 76.06 119 ALA A CA 1
ATOM 986 C C . ALA A 1 119 ? 5.645 7.868 3.782 1.00 76.06 119 ALA A C 1
ATOM 988 O O . ALA A 1 119 ? 5.437 8.432 4.853 1.00 76.06 119 ALA A O 1
ATOM 989 N N . LYS A 1 120 ? 4.710 7.111 3.185 1.00 70.56 120 LYS A N 1
ATOM 990 C CA . LYS A 1 120 ? 3.468 6.623 3.809 1.00 70.56 120 LYS A CA 1
ATOM 991 C C . LYS A 1 120 ? 3.554 5.172 4.291 1.00 70.56 120 LYS A C 1
ATOM 993 O O . LYS A 1 120 ? 2.573 4.704 4.867 1.00 70.56 120 LYS A O 1
ATOM 998 N N . GLY A 1 121 ? 4.705 4.517 4.134 1.00 65.06 121 GLY A N 1
ATOM 999 C CA . GLY A 1 121 ? 5.011 3.191 4.675 1.00 65.06 121 GLY A CA 1
ATOM 1000 C C . GLY A 1 121 ? 4.722 2.056 3.700 1.00 65.06 121 GLY A C 1
ATOM 1001 O O . GLY A 1 121 ? 4.798 0.893 4.083 1.00 65.06 121 GLY A O 1
ATOM 1002 N N . ALA A 1 122 ? 4.373 2.380 2.452 1.00 77.56 122 ALA A N 1
ATOM 1003 C CA . ALA A 1 122 ? 4.195 1.378 1.414 1.00 77.56 122 ALA A CA 1
ATOM 1004 C C . ALA A 1 122 ? 5.538 0.721 1.078 1.00 77.56 122 ALA A C 1
ATOM 1006 O O . ALA A 1 122 ? 6.549 1.411 0.892 1.00 77.56 122 ALA A O 1
ATOM 1007 N N . LYS A 1 123 ? 5.532 -0.607 0.942 1.00 85.56 123 LYS A N 1
ATOM 1008 C CA . LYS A 1 123 ? 6.636 -1.309 0.294 1.00 85.56 123 LYS A CA 1
ATOM 1009 C C . LYS A 1 123 ? 6.489 -1.107 -1.209 1.00 85.56 123 LYS A C 1
ATOM 1011 O O . LYS A 1 123 ? 5.382 -1.164 -1.730 1.00 85.56 123 LYS A O 1
ATOM 1016 N N . VAL A 1 124 ? 7.596 -0.851 -1.895 1.00 90.94 124 VAL A N 1
ATOM 1017 C CA . VAL A 1 124 ? 7.601 -0.657 -3.348 1.00 90.94 124 VAL A CA 1
ATOM 1018 C C . VAL A 1 124 ? 8.479 -1.724 -3.984 1.00 90.94 124 VAL A C 1
ATOM 1020 O O . VAL A 1 124 ? 9.561 -2.014 -3.467 1.00 90.94 124 VAL A O 1
ATOM 1023 N N . ILE A 1 125 ? 7.995 -2.300 -5.079 1.00 94.75 125 ILE A N 1
ATOM 1024 C CA . ILE A 1 125 ? 8.793 -3.076 -6.034 1.00 94.75 125 ILE A CA 1
ATOM 1025 C C . ILE A 1 125 ? 8.659 -2.428 -7.408 1.00 94.75 125 ILE A C 1
ATOM 1027 O O . ILE A 1 125 ? 7.675 -1.734 -7.672 1.00 94.75 125 ILE A O 1
ATOM 1031 N N . ILE A 1 126 ? 9.658 -2.610 -8.256 1.00 95.31 126 ILE A N 1
ATOM 1032 C CA . ILE A 1 126 ? 9.737 -1.938 -9.552 1.00 95.31 126 ILE A CA 1
ATOM 1033 C C . ILE A 1 126 ? 9.892 -2.997 -10.628 1.00 95.31 126 ILE A C 1
ATOM 1035 O O . ILE A 1 126 ? 10.716 -3.888 -10.471 1.00 95.31 126 ILE A O 1
ATOM 1039 N N . PHE A 1 127 ? 9.138 -2.865 -11.709 1.00 95.31 127 PHE A N 1
ATOM 1040 C CA . PHE A 1 127 ? 9.433 -3.545 -12.961 1.00 95.31 127 PHE A CA 1
ATOM 1041 C C . PHE A 1 127 ? 10.043 -2.517 -13.912 1.00 95.31 127 PHE A C 1
ATOM 1043 O O . PHE A 1 127 ? 9.360 -1.573 -14.318 1.00 95.31 127 PHE A O 1
ATOM 1050 N N . GLU A 1 128 ? 11.330 -2.660 -14.218 1.00 92.50 128 GLU A N 1
ATOM 1051 C CA . GLU A 1 128 ? 12.028 -1.821 -15.191 1.00 92.50 128 GLU A CA 1
ATOM 1052 C C . GLU A 1 128 ? 13.124 -2.652 -15.866 1.00 92.50 128 GLU A C 1
ATOM 1054 O O . GLU A 1 128 ? 14.214 -2.772 -15.307 1.00 92.50 128 GLU A O 1
ATOM 1059 N N . PRO A 1 129 ? 12.855 -3.198 -17.067 1.00 90.88 129 PRO A N 1
ATOM 1060 C CA . PRO A 1 129 ? 13.799 -4.056 -17.780 1.00 90.88 129 PRO A CA 1
ATOM 1061 C C . PRO A 1 129 ? 15.168 -3.422 -18.058 1.00 90.88 129 PRO A C 1
ATOM 1063 O O . PRO A 1 129 ? 16.127 -4.144 -18.303 1.00 90.88 129 PRO A O 1
ATOM 1066 N N . THR A 1 130 ? 15.274 -2.088 -18.043 1.00 87.69 130 THR A N 1
ATOM 1067 C CA . THR A 1 130 ? 16.554 -1.382 -18.233 1.00 87.69 130 THR A CA 1
ATOM 1068 C C . THR A 1 130 ? 17.425 -1.340 -16.976 1.00 87.69 130 THR A C 1
ATOM 1070 O O . THR A 1 130 ? 18.598 -0.981 -17.055 1.00 87.69 130 THR A O 1
ATOM 1073 N N . LEU A 1 131 ? 16.875 -1.696 -15.812 1.00 89.56 131 LEU A N 1
ATOM 1074 C CA . LEU A 1 131 ? 17.631 -1.906 -14.583 1.00 89.56 131 LEU A CA 1
ATOM 1075 C C . LEU A 1 131 ? 17.930 -3.393 -14.408 1.00 89.56 131 LEU A C 1
ATOM 1077 O O . LEU A 1 131 ? 17.135 -4.240 -14.798 1.00 89.56 131 LEU A O 1
ATOM 1081 N N . GLU A 1 132 ? 19.054 -3.707 -13.772 1.00 92.81 132 GLU A N 1
ATOM 1082 C CA . GLU A 1 132 ? 19.414 -5.085 -13.442 1.00 92.81 132 GLU A CA 1
ATOM 1083 C C . GLU A 1 132 ? 18.377 -5.706 -12.490 1.00 92.81 132 GLU A C 1
ATOM 1085 O O . GLU A 1 132 ? 17.913 -5.047 -11.550 1.00 92.81 132 GLU A O 1
ATOM 1090 N N . ASP A 1 133 ? 17.995 -6.962 -12.732 1.00 94.75 133 ASP A N 1
ATOM 1091 C CA . ASP A 1 133 ? 17.071 -7.675 -11.846 1.00 94.75 133 ASP A CA 1
ATOM 1092 C C . ASP A 1 133 ? 17.681 -7.844 -10.448 1.00 94.75 133 ASP A C 1
ATOM 1094 O O . ASP A 1 133 ? 18.897 -7.864 -10.282 1.00 94.75 133 ASP A O 1
ATOM 1098 N N . ASP A 1 134 ? 16.841 -7.898 -9.415 1.00 92.38 134 ASP A N 1
ATOM 1099 C CA . ASP A 1 134 ? 17.244 -7.954 -8.001 1.00 92.38 134 ASP A CA 1
ATOM 1100 C C . ASP A 1 134 ? 18.094 -6.788 -7.466 1.00 92.38 134 ASP A C 1
ATOM 1102 O O . ASP A 1 134 ? 18.293 -6.676 -6.248 1.00 92.38 134 ASP A O 1
ATOM 1106 N N . SER A 1 135 ? 18.476 -5.843 -8.325 1.00 94.94 135 SER A N 1
ATOM 1107 C CA . SER A 1 135 ? 19.052 -4.568 -7.917 1.00 94.94 135 SER A CA 1
ATOM 1108 C C . SER A 1 135 ? 18.048 -3.722 -7.123 1.00 94.94 135 SER A C 1
ATOM 1110 O O . SER A 1 135 ? 16.870 -4.063 -6.928 1.00 94.94 135 SER A O 1
ATOM 1112 N N . THR A 1 136 ? 18.510 -2.575 -6.619 1.00 92.25 136 THR A N 1
ATOM 1113 C CA . THR A 1 136 ? 17.633 -1.636 -5.917 1.00 92.25 136 THR A CA 1
ATOM 1114 C C . THR A 1 136 ? 17.655 -0.255 -6.544 1.00 92.25 136 THR A C 1
ATOM 1116 O O . THR A 1 136 ? 18.704 0.298 -6.856 1.00 92.25 136 THR A O 1
ATOM 1119 N N . PHE A 1 137 ? 16.472 0.349 -6.648 1.00 89.69 137 PHE A N 1
ATOM 1120 C CA . PHE A 1 137 ? 16.296 1.732 -7.066 1.00 89.69 137 PHE A CA 1
ATOM 1121 C C . PHE A 1 137 ? 15.485 2.498 -6.018 1.00 89.69 137 PHE A C 1
ATOM 1123 O O . PHE A 1 137 ? 14.388 2.094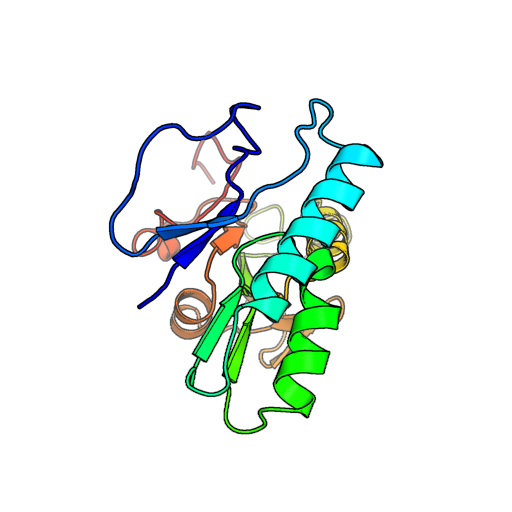 -5.612 1.00 89.69 137 PHE A O 1
ATOM 1130 N N . PHE A 1 138 ? 16.056 3.593 -5.505 1.00 86.75 138 PHE A N 1
ATOM 1131 C CA . PHE A 1 138 ? 15.519 4.337 -4.356 1.00 86.75 138 PHE A CA 1
ATOM 1132 C C . PHE A 1 138 ? 15.235 3.436 -3.137 1.00 86.75 138 PHE A C 1
ATOM 1134 O O . PHE A 1 138 ? 14.256 3.648 -2.418 1.00 86.75 138 PHE A O 1
ATOM 1141 N N . GLY A 1 139 ? 16.045 2.392 -2.916 1.00 86.81 139 GLY A N 1
ATOM 1142 C CA . GLY A 1 139 ? 15.836 1.399 -1.853 1.00 86.81 139 GLY A CA 1
ATOM 1143 C C . GLY A 1 139 ? 14.567 0.558 -2.041 1.00 86.81 139 GLY A C 1
ATOM 1144 O O . GLY A 1 139 ? 13.903 0.203 -1.066 1.00 86.81 139 GLY A O 1
ATOM 1145 N N . SER A 1 140 ? 14.138 0.355 -3.285 1.00 92.38 140 SER A N 1
ATOM 1146 C CA . SER A 1 140 ? 13.034 -0.527 -3.679 1.00 92.38 140 SER A CA 1
ATOM 1147 C C . SER A 1 140 ? 13.613 -1.587 -4.607 1.00 92.38 140 SER A C 1
ATOM 1149 O O . SER A 1 140 ? 14.420 -1.241 -5.464 1.00 92.38 140 SER A O 1
ATOM 1151 N N . ARG A 1 141 ? 13.237 -2.852 -4.430 1.00 95.31 141 ARG A N 1
ATOM 1152 C CA . ARG A 1 141 ? 13.777 -3.954 -5.236 1.00 95.31 141 ARG A CA 1
ATOM 1153 C C . ARG A 1 141 ? 13.215 -3.911 -6.661 1.00 95.31 141 ARG A C 1
ATOM 1155 O O . ARG A 1 141 ? 12.008 -3.706 -6.822 1.00 95.31 141 ARG A O 1
ATOM 1162 N N . VAL A 1 142 ? 14.085 -4.117 -7.644 1.00 95.94 142 VAL A N 1
ATOM 1163 C CA . VAL A 1 142 ? 13.723 -4.371 -9.042 1.00 95.94 142 VAL A CA 1
ATOM 1164 C C . VAL A 1 142 ? 13.349 -5.850 -9.185 1.00 95.94 142 VAL A C 1
ATOM 1166 O O . VAL A 1 142 ? 13.972 -6.709 -8.567 1.00 95.94 142 VAL A O 1
ATOM 1169 N N . VAL A 1 143 ? 12.251 -6.119 -9.886 1.00 96.94 143 VAL A N 1
ATOM 1170 C CA . VAL A 1 143 ? 11.699 -7.448 -10.163 1.00 96.94 143 VAL A CA 1
ATOM 1171 C C . VAL A 1 143 ? 11.314 -7.460 -11.639 1.00 96.94 143 VAL A C 1
ATOM 1173 O O . VAL A 1 143 ? 10.255 -6.941 -11.992 1.00 96.94 143 VAL A O 1
ATOM 1176 N N . ASN A 1 144 ? 12.183 -8.004 -12.486 1.00 95.75 144 ASN A N 1
ATOM 1177 C CA . ASN A 1 144 ? 12.026 -8.019 -13.945 1.00 95.75 144 ASN A CA 1
ATOM 1178 C C . ASN A 1 144 ? 11.350 -9.284 -14.486 1.00 95.75 144 ASN A C 1
ATOM 1180 O O . ASN A 1 144 ? 11.039 -9.355 -15.673 1.00 95.75 144 ASN A O 1
ATOM 1184 N N . ASP A 1 145 ? 11.030 -10.243 -13.620 1.00 96.75 145 ASP A N 1
ATOM 1185 C CA . ASP A 1 145 ? 9.985 -11.223 -13.905 1.00 96.75 145 ASP A CA 1
ATOM 1186 C C . ASP A 1 145 ? 8.615 -10.530 -13.790 1.00 96.75 145 ASP A C 1
ATOM 1188 O O . ASP A 1 145 ? 8.155 -10.186 -12.693 1.00 96.75 145 ASP A O 1
ATOM 1192 N N . LEU A 1 146 ? 7.973 -10.292 -14.938 1.00 95.94 146 LEU A N 1
ATOM 1193 C CA . LEU A 1 146 ? 6.706 -9.567 -15.016 1.00 95.94 146 LEU A CA 1
ATOM 1194 C C . LEU A 1 146 ? 5.575 -10.287 -14.265 1.00 95.94 146 LEU A C 1
ATOM 1196 O O . LEU A 1 146 ? 4.797 -9.638 -13.561 1.00 95.94 146 LEU A O 1
ATOM 1200 N N . GLU A 1 147 ? 5.493 -11.612 -14.362 1.00 96.06 147 GLU A N 1
ATOM 1201 C CA . GLU A 1 147 ? 4.456 -12.403 -13.693 1.00 96.06 147 GLU A CA 1
ATOM 1202 C C . GLU A 1 147 ? 4.653 -12.390 -12.175 1.00 96.06 147 GLU A C 1
ATOM 1204 O O . GLU A 1 147 ? 3.705 -12.193 -11.399 1.00 96.06 147 GLU A O 1
ATOM 1209 N N . GLN A 1 148 ? 5.905 -12.481 -11.723 1.00 94.88 148 GLN A N 1
ATOM 1210 C CA . GLN A 1 148 ? 6.246 -12.323 -10.315 1.00 94.88 148 GLN A CA 1
ATOM 1211 C C . GLN A 1 148 ? 5.932 -10.902 -9.819 1.00 94.88 148 GLN A C 1
ATOM 1213 O O . GLN A 1 148 ? 5.367 -10.732 -8.731 1.00 94.88 148 GLN A O 1
ATOM 1218 N N . PHE A 1 149 ? 6.256 -9.872 -10.604 1.00 96.31 149 PHE A N 1
ATOM 1219 C CA . PHE A 1 149 ? 5.946 -8.478 -10.289 1.00 96.31 149 PHE A CA 1
ATOM 1220 C C . PHE A 1 149 ? 4.438 -8.259 -10.135 1.00 96.31 149 PHE A C 1
ATOM 1222 O O . PHE A 1 149 ? 3.992 -7.700 -9.123 1.00 96.31 149 PHE A O 1
ATOM 1229 N N . LYS A 1 150 ? 3.642 -8.744 -11.096 1.00 91.62 150 LYS A N 1
ATOM 1230 C CA . LYS A 1 150 ? 2.178 -8.685 -11.057 1.00 91.62 150 LYS A CA 1
ATOM 1231 C C . LYS A 1 150 ? 1.647 -9.396 -9.828 1.00 91.62 150 LYS A C 1
ATOM 1233 O O . LYS A 1 150 ? 0.864 -8.806 -9.088 1.00 91.62 150 LYS A O 1
ATOM 1238 N N . THR A 1 151 ? 2.081 -10.625 -9.570 1.00 87.69 151 THR A N 1
ATOM 1239 C CA . THR A 1 151 ? 1.605 -11.440 -8.444 1.00 87.69 151 THR A CA 1
ATOM 1240 C C . THR A 1 151 ? 1.895 -10.775 -7.099 1.00 87.69 151 THR A C 1
ATOM 1242 O O . THR A 1 151 ? 1.034 -10.722 -6.220 1.00 87.69 151 THR A O 1
ATOM 1245 N N . ARG A 1 152 ? 3.094 -10.206 -6.937 1.00 86.38 152 ARG A N 1
ATOM 1246 C CA . ARG A 1 152 ? 3.516 -9.559 -5.687 1.00 86.38 152 ARG A CA 1
ATOM 1247 C C . ARG A 1 152 ? 2.846 -8.207 -5.456 1.00 86.38 152 ARG A C 1
ATOM 1249 O O . ARG A 1 152 ? 2.697 -7.821 -4.299 1.00 86.38 152 ARG A O 1
ATOM 1256 N N . SER A 1 153 ? 2.442 -7.505 -6.514 1.00 86.81 153 SER A N 1
ATOM 1257 C CA . SER A 1 153 ? 1.837 -6.171 -6.436 1.00 86.81 153 SER A CA 1
ATOM 1258 C C . SER A 1 153 ? 0.346 -6.227 -6.091 1.00 86.81 153 SER A C 1
ATOM 1260 O O . SER A 1 153 ? -0.459 -6.804 -6.829 1.00 86.81 153 SER A O 1
ATOM 1262 N N . GLN A 1 154 ? -0.049 -5.565 -4.999 1.00 83.25 154 GLN A N 1
ATOM 1263 C CA . GLN A 1 154 ? -1.464 -5.374 -4.641 1.00 83.25 154 GLN A CA 1
ATOM 1264 C C . GLN A 1 154 ? -2.105 -4.243 -5.452 1.00 83.25 154 GLN A C 1
ATOM 1266 O O . GLN A 1 154 ? -3.286 -4.308 -5.780 1.00 83.25 154 GLN A O 1
ATOM 1271 N N . ALA A 1 155 ? -1.315 -3.232 -5.805 1.00 83.44 155 ALA A N 1
ATOM 1272 C CA . ALA A 1 155 ? -1.667 -2.208 -6.776 1.00 83.44 155 ALA A CA 1
ATOM 1273 C C . ALA A 1 155 ? -0.434 -1.869 -7.613 1.00 83.44 155 ALA A C 1
ATOM 1275 O O . ALA A 1 155 ? 0.690 -1.926 -7.114 1.00 83.44 155 ALA A O 1
ATOM 1276 N N . ILE A 1 156 ? -0.654 -1.515 -8.871 1.00 87.19 156 ILE A N 1
ATOM 1277 C CA . ILE A 1 156 ? 0.387 -1.181 -9.837 1.00 87.19 156 ILE A CA 1
ATOM 1278 C C . ILE A 1 156 ? 0.184 0.272 -10.251 1.00 87.19 156 ILE A C 1
ATOM 1280 O O . ILE A 1 156 ? -0.903 0.652 -10.672 1.00 87.19 156 ILE A O 1
ATOM 1284 N N . ILE A 1 157 ? 1.216 1.097 -10.122 1.00 90.12 157 ILE A N 1
ATOM 1285 C CA . ILE A 1 157 ? 1.246 2.452 -10.666 1.00 90.12 157 ILE A CA 1
ATOM 1286 C C . ILE A 1 157 ? 1.996 2.382 -11.988 1.00 90.12 157 ILE A C 1
ATOM 1288 O O . ILE A 1 157 ? 3.168 2.011 -12.005 1.00 90.12 157 ILE A O 1
ATOM 1292 N N . ALA A 1 158 ? 1.328 2.769 -13.068 1.00 88.06 158 ALA A N 1
ATOM 1293 C CA . ALA A 1 158 ? 1.909 2.814 -14.400 1.00 88.06 158 ALA A CA 1
ATOM 1294 C C . ALA A 1 158 ? 1.805 4.241 -14.944 1.00 88.06 158 ALA A C 1
ATOM 1296 O O . ALA A 1 158 ? 0.713 4.817 -14.999 1.00 88.06 158 ALA A O 1
ATOM 1297 N N . ASN A 1 159 ? 2.940 4.841 -15.319 1.00 83.06 159 ASN A N 1
ATOM 1298 C CA . ASN A 1 159 ? 2.923 6.175 -15.923 1.00 83.06 159 ASN A CA 1
ATOM 1299 C C . ASN A 1 159 ? 2.277 6.142 -17.318 1.00 83.06 159 ASN A C 1
ATOM 1301 O O . ASN A 1 159 ? 1.519 7.047 -17.656 1.00 83.06 159 ASN A O 1
ATOM 1305 N N . ARG A 1 160 ? 2.535 5.070 -18.074 1.00 82.06 160 ARG A N 1
ATOM 1306 C CA . ARG A 1 160 ? 1.878 4.732 -19.340 1.00 82.06 160 ARG A CA 1
ATOM 1307 C C . ARG A 1 160 ? 1.249 3.358 -19.237 1.00 82.06 160 ARG A C 1
ATOM 1309 O O . ARG A 1 160 ? 1.811 2.489 -18.568 1.00 82.06 160 ARG A O 1
ATOM 1316 N N . TYR A 1 161 ? 0.077 3.199 -19.838 1.00 85.38 161 TYR A N 1
ATOM 1317 C CA . TYR A 1 161 ? -0.572 1.896 -19.887 1.00 85.38 161 TYR A CA 1
ATOM 1318 C C . TYR A 1 161 ? 0.118 1.000 -20.920 1.00 85.38 161 TYR A C 1
ATOM 1320 O O . TYR A 1 161 ? 0.635 1.496 -21.913 1.00 85.38 161 TYR A O 1
ATOM 1328 N N . ASP A 1 162 ? 0.107 -0.309 -20.688 1.00 88.31 162 ASP A N 1
ATOM 1329 C CA . ASP A 1 162 ? 0.691 -1.312 -21.575 1.00 88.31 162 ASP A CA 1
ATOM 1330 C C . ASP A 1 162 ? -0.217 -2.548 -21.579 1.00 88.31 162 ASP A C 1
ATOM 1332 O O . ASP A 1 162 ? -0.716 -2.942 -20.522 1.00 88.31 162 ASP A O 1
ATOM 1336 N N . SER A 1 163 ? -0.443 -3.148 -22.752 1.00 92.00 163 SER A N 1
ATOM 1337 C CA . SER A 1 163 ? -1.299 -4.340 -22.907 1.00 92.00 163 SER A CA 1
ATOM 1338 C C . SER A 1 163 ? -0.829 -5.548 -22.088 1.00 92.00 163 SER A C 1
ATOM 1340 O O . SER A 1 163 ? -1.631 -6.382 -21.679 1.00 92.00 163 SER A O 1
ATOM 1342 N N . SER A 1 164 ? 0.458 -5.611 -21.739 1.00 93.69 164 SER A N 1
ATOM 1343 C CA . SER A 1 164 ? 0.999 -6.634 -20.839 1.00 93.69 164 SER A CA 1
ATOM 1344 C C . SER A 1 164 ? 0.425 -6.581 -19.418 1.00 93.69 164 SER A C 1
ATOM 1346 O O . SER A 1 164 ? 0.673 -7.498 -18.638 1.00 93.69 164 SER A O 1
ATOM 1348 N N . LEU A 1 165 ? -0.334 -5.534 -19.071 1.00 91.56 165 LEU A N 1
ATOM 1349 C CA . LEU A 1 165 ? -1.045 -5.386 -17.801 1.00 91.56 165 LEU A CA 1
ATOM 1350 C C . LEU A 1 165 ? -2.551 -5.693 -17.892 1.00 91.56 165 LEU A C 1
ATOM 1352 O O . LEU A 1 165 ? -3.254 -5.520 -16.892 1.00 91.56 165 LEU A O 1
ATOM 1356 N N . ASP A 1 166 ? -3.066 -6.107 -19.054 1.00 91.75 166 ASP A N 1
ATOM 1357 C CA . ASP A 1 166 ? -4.506 -6.301 -19.278 1.00 91.75 166 ASP A CA 1
ATOM 1358 C C . ASP A 1 166 ? -5.127 -7.335 -18.323 1.00 91.75 166 ASP A C 1
ATOM 1360 O O . ASP A 1 166 ? -6.232 -7.132 -17.816 1.00 91.75 166 ASP A O 1
ATOM 1364 N N . ASP A 1 167 ? -4.385 -8.388 -17.983 1.00 89.75 167 ASP A N 1
ATOM 1365 C CA . ASP A 1 167 ? -4.762 -9.437 -17.025 1.00 89.75 167 ASP A CA 1
ATOM 1366 C C . ASP A 1 167 ? -4.878 -8.939 -15.568 1.00 89.75 167 ASP A C 1
ATOM 1368 O O . ASP A 1 167 ? -5.470 -9.598 -14.706 1.00 89.75 167 ASP A O 1
ATOM 1372 N N . VAL A 1 168 ? -4.340 -7.752 -15.279 1.00 83.62 168 VAL A N 1
ATOM 1373 C CA . VAL A 1 168 ? -4.333 -7.131 -13.948 1.00 83.62 168 VAL A CA 1
ATOM 1374 C C . VAL A 1 168 ? -4.897 -5.709 -13.934 1.00 83.62 168 VAL A C 1
ATOM 1376 O O . VAL A 1 168 ? -4.712 -4.984 -12.950 1.00 83.62 168 VAL A O 1
ATOM 1379 N N . VAL A 1 169 ? -5.631 -5.304 -14.975 1.00 82.94 169 VAL A N 1
ATOM 1380 C CA . VAL A 1 169 ? -6.165 -3.942 -15.158 1.00 82.94 169 VAL A CA 1
ATOM 1381 C C . VAL A 1 169 ? -6.912 -3.401 -13.929 1.00 82.94 169 VAL A C 1
ATOM 1383 O O . VAL A 1 169 ? -6.781 -2.230 -13.576 1.00 82.94 169 VAL A O 1
ATOM 1386 N N . GLN A 1 170 ? -7.627 -4.260 -13.200 1.00 69.19 170 GLN A N 1
ATOM 1387 C CA . GLN A 1 170 ? -8.391 -3.939 -11.989 1.00 69.19 170 GLN A CA 1
ATOM 1388 C C . GLN A 1 170 ? -7.542 -3.384 -10.838 1.00 69.19 170 GLN A C 1
ATOM 1390 O O . GLN A 1 170 ? -8.074 -2.726 -9.941 1.00 69.19 170 GLN A O 1
ATOM 1395 N N . LYS A 1 171 ? -6.234 -3.657 -10.840 1.00 78.75 171 LYS A N 1
ATOM 1396 C CA . LYS A 1 171 ? -5.280 -3.161 -9.841 1.00 78.75 171 LYS A CA 1
ATOM 1397 C C . LYS A 1 171 ? -4.247 -2.201 -10.427 1.00 78.75 171 LYS A C 1
ATOM 1399 O O . LYS A 1 171 ? -3.309 -1.828 -9.722 1.00 78.75 171 LYS A O 1
ATOM 1404 N N . VAL A 1 172 ? -4.422 -1.774 -11.677 1.00 79.44 172 VAL A N 1
ATOM 1405 C CA . VAL A 1 172 ? -3.566 -0.786 -12.337 1.00 79.44 172 VAL A CA 1
ATOM 1406 C C . VAL A 1 172 ? -4.157 0.605 -12.151 1.00 79.44 172 VAL A C 1
ATOM 1408 O O . VAL A 1 172 ? -5.302 0.887 -12.495 1.00 79.44 172 VAL A O 1
ATOM 1411 N N . TYR A 1 173 ? -3.344 1.507 -11.618 1.00 84.50 173 TYR A N 1
ATOM 1412 C CA . TYR A 1 173 ? -3.614 2.930 -11.582 1.00 84.50 173 TYR A CA 1
ATOM 1413 C C . TYR A 1 173 ? -2.722 3.639 -12.595 1.00 84.50 173 TYR A C 1
ATOM 1415 O O . TYR A 1 173 ? -1.494 3.635 -12.482 1.00 84.50 173 TYR A O 1
ATOM 1423 N N . THR A 1 174 ? -3.355 4.314 -13.547 1.00 82.94 174 THR A N 1
ATOM 1424 C CA . THR A 1 174 ? -2.686 5.189 -14.502 1.00 82.94 174 THR A CA 1
ATOM 1425 C C . THR A 1 174 ? -3.494 6.465 -14.710 1.00 82.94 174 THR A C 1
ATOM 1427 O O . THR A 1 174 ? -4.704 6.512 -14.476 1.00 82.94 174 THR A O 1
ATOM 1430 N N . ARG A 1 175 ? -2.802 7.532 -15.108 1.00 79.31 175 ARG A N 1
ATOM 1431 C CA . ARG A 1 175 ? -3.412 8.781 -15.582 1.00 79.31 175 ARG A CA 1
ATOM 1432 C C . ARG A 1 175 ? -3.290 8.933 -17.096 1.00 79.31 175 ARG A C 1
ATOM 1434 O O . ARG A 1 175 ? -3.651 9.989 -17.604 1.00 79.31 175 ARG A O 1
ATOM 1441 N N . ASP A 1 176 ? -2.803 7.905 -17.785 1.00 80.31 176 ASP A N 1
ATOM 1442 C CA . ASP A 1 176 ? -2.792 7.839 -19.238 1.00 80.31 176 ASP A CA 1
ATOM 1443 C C . ASP A 1 176 ? -4.230 7.698 -19.756 1.00 80.31 176 ASP A C 1
ATOM 1445 O O . ASP A 1 176 ? -4.898 6.683 -19.550 1.00 80.31 176 ASP A O 1
ATOM 1449 N N . ILE A 1 177 ? -4.728 8.778 -20.356 1.00 68.00 177 ILE A N 1
ATOM 1450 C CA . ILE A 1 177 ? -6.096 8.879 -20.875 1.00 68.00 177 ILE A CA 1
ATOM 1451 C C . ILE A 1 177 ? -6.178 8.281 -22.279 1.00 68.00 177 ILE A C 1
ATOM 1453 O O . ILE A 1 177 ? -7.219 7.753 -22.661 1.00 68.00 177 ILE A O 1
ATOM 1457 N N . PHE A 1 178 ? -5.097 8.379 -23.052 1.00 70.31 178 PHE A N 1
ATOM 1458 C CA . PHE A 1 178 ? -5.146 8.119 -24.483 1.00 70.31 178 PHE A CA 1
ATOM 1459 C C . PHE A 1 178 ? -4.770 6.684 -24.828 1.00 70.31 178 PHE A C 1
ATOM 1461 O O . PHE A 1 178 ? -5.187 6.242 -25.894 1.00 70.31 178 PHE A O 1
ATOM 1468 N N . ARG A 1 179 ? -4.046 5.957 -23.952 1.00 66.12 179 ARG A N 1
ATOM 1469 C CA . ARG A 1 179 ? -3.553 4.582 -24.209 1.00 66.12 179 ARG A CA 1
ATOM 1470 C C . ARG A 1 179 ? -2.947 4.438 -25.613 1.00 66.12 179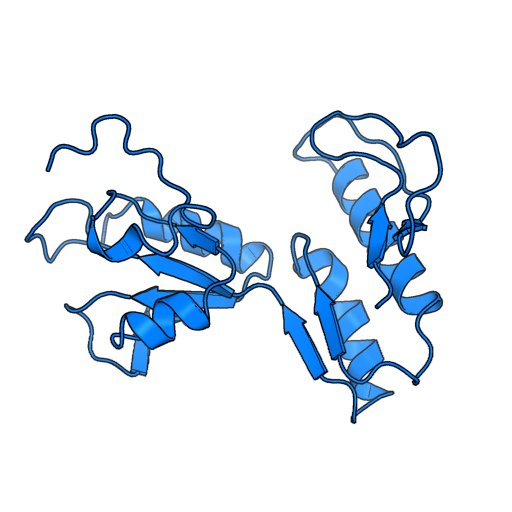 ARG A C 1
ATOM 1472 O O . ARG A 1 179 ? -3.121 3.427 -26.287 1.00 66.12 179 ARG A O 1
ATOM 1479 N N . ARG A 1 180 ? -2.336 5.517 -26.085 1.00 54.50 180 ARG A N 1
ATOM 1480 C CA . ARG A 1 180 ? -1.758 5.672 -27.412 1.00 54.50 180 ARG A CA 1
ATOM 1481 C C . ARG A 1 180 ? -0.334 6.111 -27.161 1.00 54.50 180 ARG A C 1
ATOM 1483 O O . ARG A 1 180 ? -0.120 7.287 -26.885 1.00 54.50 180 ARG A O 1
ATOM 1490 N N . ASP A 1 181 ? 0.555 5.133 -27.102 1.00 51.56 181 ASP A N 1
ATOM 1491 C CA . ASP A 1 181 ? 1.995 5.183 -27.376 1.00 51.56 181 ASP A CA 1
ATOM 1492 C C . ASP A 1 181 ? 2.567 3.766 -27.227 1.00 51.56 181 ASP A C 1
ATOM 1494 O O . ASP A 1 181 ? 2.026 3.007 -26.391 1.00 51.56 181 ASP A O 1
#

pLDDT: mean 84.27, std 10.37, range [50.28, 96.94]

Sequence (181 aa):
MSVFSSDFRHIKKSKRKGKKEHFIFVKTKPYIKNLSLARLSSHSKFARDVFKRLDSSYDLIWILLPPNSLVNQALNYKNKNYHTKIVFDIIGVYRLTMKSNSDNFRQSSIQGVMKRIKAKGAKVIIFEPTLEDDSTFFGSRVVNDLEQFKTRSQAIIANRYDSSLDDVVQKVYTRDIFRRD

Organism: NCBI:txid764291

Foldseek 3Di:
DAAEDEQADPVVQDGDDDDDPRYDHDYFQGDDDPDDPRVLRRLLNSLVRVLVPDDLPAQEDEDDDLCVSNVVSVVVSCVVRVSHDYHYAEEEEEELDLDDPDPPSVVGPVVVVVVVSVVSVHQYEYAHPVDDAQDDDPNHHYHPPLVVSLVRHQAYEYQADDVSCVVPVVRYDYPPPPSDD

Radius of gyration: 18.47 Å; chains: 1; bounding box: 45×35×48 Å